Protein AF-C5K697-F1 (afdb_monomer_lite)

InterPro domains:
  IPR008979 Galactose-binding-like domain superfamily [SSF49785] (42-101)
  IPR010400 PITH domain [PF06201] (43-108)
  IPR010400 PITH domain [PS51532] (28-121)
  IPR037047 PITH domain superfamily [G3DSA:2.60.120.470] (13-121)

Foldseek 3Di:
DDDDDPVNVVVVVVVVVVVVVVVVVVVPPDDDDQQLDPPPLFWDPVPWAKPQWDPVWDGPNQVSHHPHPTDTDGDPDPDIDTGTDTPDDDDQPDDDDDDPDDDDPDPPPPPPDPDPDDDDD

pLDDT: mean 76.17, std 13.61, range [43.25, 93.19]

Secondary structure (DSSP, 8-state):
-----HHHHHHHHHHHHHHHHHHHHHTT------TTSTT---B-TTT-EEESB-TTS--HHHHHSTT------BSSSS--EEE--BSS-----------SSPPP--S-TTS----PPPPP-

Structure (mmCIF, N/CA/C/O backbone):
data_AF-C5K697-F1
#
_entry.id   AF-C5K697-F1
#
loop_
_atom_site.group_PDB
_atom_site.id
_atom_site.type_symbol
_atom_site.label_atom_id
_atom_site.label_alt_id
_atom_site.label_comp_id
_atom_site.label_asym_id
_atom_site.label_entity_id
_atom_site.label_seq_id
_atom_site.pdbx_PDB_ins_code
_atom_site.Cartn_x
_atom_site.Cartn_y
_atom_site.Cartn_z
_atom_site.occupancy
_atom_site.B_iso_or_equiv
_atom_site.auth_seq_id
_atom_site.auth_comp_id
_atom_site.auth_asym_id
_atom_site.auth_atom_id
_atom_site.pdbx_PDB_model_num
ATOM 1 N N . MET A 1 1 ? -41.228 -6.875 58.361 1.00 43.25 1 MET A N 1
ATOM 2 C CA . MET A 1 1 ? -41.147 -5.697 57.470 1.00 43.25 1 MET A CA 1
ATOM 3 C C . MET A 1 1 ? -39.681 -5.432 57.186 1.00 43.25 1 MET A C 1
ATOM 5 O O . MET A 1 1 ? -38.963 -5.053 58.100 1.00 43.25 1 MET A O 1
ATOM 9 N N . GLN A 1 2 ? -39.215 -5.727 55.973 1.00 47.44 2 GLN A N 1
ATOM 10 C CA . GLN A 1 2 ? -37.829 -5.485 55.565 1.00 47.44 2 GLN A CA 1
ATOM 11 C C . GLN A 1 2 ? -37.759 -4.080 54.965 1.00 47.44 2 GLN A C 1
ATOM 13 O O . GLN A 1 2 ? -38.266 -3.833 53.874 1.00 47.44 2 GLN A O 1
ATOM 18 N N . VAL A 1 3 ? -37.213 -3.144 55.739 1.00 57.19 3 VAL A N 1
ATOM 19 C CA . VAL A 1 3 ? -36.993 -1.756 55.326 1.00 57.19 3 VAL A CA 1
ATOM 20 C C . VAL A 1 3 ? -35.789 -1.763 54.390 1.00 57.19 3 VAL A C 1
ATOM 22 O O . VAL A 1 3 ? -34.644 -1.818 54.836 1.00 57.19 3 VAL A O 1
ATOM 25 N N . ASN A 1 4 ? -36.055 -1.814 53.084 1.00 56.19 4 ASN A N 1
ATOM 26 C CA . ASN A 1 4 ? -35.008 -1.716 52.078 1.00 56.19 4 ASN A CA 1
ATOM 27 C C . ASN A 1 4 ? -34.427 -0.304 52.117 1.00 56.19 4 ASN A C 1
ATOM 29 O O . ASN A 1 4 ? -35.090 0.695 51.851 1.00 56.19 4 ASN A O 1
ATOM 33 N N . THR A 1 5 ? -33.172 -0.280 52.530 1.00 61.25 5 THR A N 1
ATOM 34 C CA . THR A 1 5 ? -32.327 0.861 52.821 1.00 61.25 5 THR A CA 1
ATOM 35 C C . THR A 1 5 ? -32.046 1.669 51.558 1.00 61.25 5 THR A C 1
ATOM 37 O O . THR A 1 5 ? -31.623 1.126 50.540 1.00 61.25 5 THR A O 1
ATOM 40 N N . GLU A 1 6 ? -32.195 2.990 51.630 1.00 59.69 6 GLU A N 1
ATOM 41 C CA . GLU A 1 6 ? -31.763 3.936 50.586 1.00 59.69 6 GLU A CA 1
ATOM 42 C C . GLU A 1 6 ? -30.299 3.698 50.160 1.00 59.69 6 GLU A C 1
ATOM 44 O O . GLU A 1 6 ? -29.931 3.876 48.997 1.00 59.69 6 GLU A O 1
ATOM 49 N N . ALA A 1 7 ? -29.476 3.179 51.078 1.00 64.94 7 ALA A N 1
ATOM 50 C CA . ALA A 1 7 ? -28.119 2.709 50.818 1.00 64.94 7 ALA A CA 1
ATOM 51 C C . ALA A 1 7 ? -28.040 1.573 49.775 1.00 64.94 7 ALA A C 1
ATOM 53 O O . ALA A 1 7 ? -27.124 1.563 48.952 1.00 64.94 7 ALA A O 1
ATOM 54 N N . SER A 1 8 ? -29.000 0.640 49.765 1.00 73.88 8 SER A N 1
ATOM 55 C CA . SER A 1 8 ? -29.067 -0.447 48.780 1.00 73.88 8 SER A CA 1
ATOM 56 C C . SER A 1 8 ? -29.374 0.097 47.383 1.00 73.88 8 SER A C 1
ATOM 58 O O . SER A 1 8 ? -28.640 -0.185 46.435 1.00 73.88 8 SER A O 1
ATOM 60 N N . ASN A 1 9 ? -30.361 0.990 47.270 1.00 73.50 9 ASN A N 1
ATOM 61 C CA . ASN A 1 9 ? -30.714 1.638 46.002 1.00 73.50 9 ASN A CA 1
ATOM 62 C C . ASN A 1 9 ? -29.552 2.480 45.446 1.00 73.50 9 ASN A C 1
ATOM 64 O O . ASN A 1 9 ? -29.255 2.433 44.252 1.00 73.50 9 ASN A O 1
ATOM 68 N N . THR A 1 10 ? -28.841 3.192 46.324 1.00 76.38 10 THR A N 1
ATOM 69 C CA . THR A 1 10 ? -27.670 4.003 45.953 1.00 76.38 10 THR A CA 1
ATOM 70 C C . THR A 1 10 ? -26.500 3.133 45.479 1.00 76.38 10 THR A C 1
ATOM 72 O O . THR A 1 10 ? -25.815 3.483 44.516 1.00 76.38 10 THR A O 1
ATOM 75 N N . SER A 1 11 ? -26.288 1.973 46.110 1.00 77.81 11 SER A N 1
ATOM 76 C CA . SER A 1 11 ? -25.263 1.000 45.710 1.00 77.81 11 SER A CA 1
ATOM 77 C C . SER A 1 11 ? -25.550 0.407 44.328 1.00 77.81 11 SER A C 1
ATOM 79 O O . SER A 1 11 ? -24.679 0.413 43.457 1.00 77.81 11 SER A O 1
ATOM 81 N N . VAL A 1 12 ? -26.798 -0.010 44.084 1.00 80.88 12 VAL A N 1
ATOM 82 C CA . VAL A 1 12 ? -27.231 -0.562 42.791 1.00 80.88 12 VAL A CA 1
ATOM 83 C C . VAL A 1 12 ? -27.091 0.478 41.677 1.00 80.88 12 VAL A C 1
ATOM 85 O O . VAL A 1 12 ? -26.567 0.172 40.604 1.00 80.88 12 VAL A O 1
ATOM 88 N N . MET A 1 13 ? -27.478 1.732 41.935 1.00 81.25 13 MET A N 1
ATOM 89 C CA . MET A 1 13 ? -27.354 2.811 40.953 1.00 81.25 13 MET A CA 1
ATOM 90 C C . MET A 1 13 ? -25.885 3.152 40.651 1.00 81.25 13 MET A C 1
ATOM 92 O O . MET A 1 13 ? -25.514 3.325 39.488 1.00 81.25 13 MET A O 1
ATOM 96 N N . ARG A 1 14 ? -25.019 3.174 41.675 1.00 80.31 14 ARG A N 1
ATOM 97 C CA . ARG A 1 14 ? -23.571 3.382 41.509 1.00 80.31 14 ARG A CA 1
ATOM 98 C C . ARG A 1 14 ? -22.934 2.255 40.693 1.00 80.31 14 ARG A C 1
ATOM 100 O O . ARG A 1 14 ? -22.160 2.527 39.777 1.00 80.31 14 ARG A O 1
ATOM 107 N N . GLN A 1 15 ? -23.290 1.003 40.977 1.00 80.06 15 GLN A N 1
ATOM 108 C CA . GLN A 1 15 ? -22.782 -0.161 40.252 1.00 80.06 15 GLN A CA 1
ATOM 109 C C . GLN A 1 15 ? -23.245 -0.172 38.788 1.00 80.06 15 GLN A C 1
ATOM 111 O O . GLN A 1 15 ? -22.459 -0.480 37.893 1.00 80.06 15 GLN A O 1
ATOM 116 N N . HIS A 1 16 ? -24.492 0.221 38.523 1.00 81.25 16 HIS A N 1
ATOM 117 C CA . HIS A 1 16 ? -25.021 0.348 37.168 1.00 81.25 16 HIS A CA 1
ATOM 118 C C . HIS A 1 16 ? -24.329 1.465 36.366 1.00 81.25 16 HIS A C 1
ATOM 120 O O . HIS A 1 16 ? -23.985 1.255 35.203 1.00 81.25 16 HIS A O 1
ATOM 126 N N . ASN A 1 17 ? -24.049 2.617 36.986 1.00 77.88 17 ASN A N 1
ATOM 127 C CA . ASN A 1 17 ? -23.321 3.710 36.332 1.00 77.88 17 ASN A CA 1
ATOM 128 C C . ASN A 1 17 ? -21.870 3.333 36.005 1.00 77.88 17 ASN A C 1
ATOM 130 O O . ASN A 1 17 ? -21.424 3.562 34.883 1.00 77.88 17 ASN A O 1
ATOM 134 N N . LEU A 1 18 ? -21.166 2.671 36.930 1.00 75.94 18 LEU A N 1
ATOM 135 C CA . LEU A 1 18 ? -19.822 2.134 36.678 1.00 75.94 18 LEU A CA 1
ATOM 136 C C . LEU A 1 18 ? -19.818 1.116 35.529 1.00 75.94 18 LEU A C 1
ATOM 138 O O . LEU A 1 18 ? -18.893 1.087 34.720 1.00 75.94 18 LEU A O 1
ATOM 142 N N . LYS A 1 19 ? -20.864 0.286 35.429 1.00 72.94 19 LYS A N 1
ATOM 143 C CA . LYS A 1 19 ? -20.997 -0.700 34.352 1.00 72.94 19 LYS A CA 1
ATOM 144 C C . LYS A 1 19 ? -21.272 -0.034 33.000 1.00 72.94 19 LYS A C 1
ATOM 146 O O . LYS A 1 19 ? -20.667 -0.437 32.016 1.00 72.94 19 LYS A O 1
ATOM 151 N N . LYS A 1 20 ? -22.108 1.010 32.950 1.00 71.94 20 LYS A N 1
ATOM 152 C CA . LYS A 1 20 ? -22.321 1.815 31.733 1.00 71.94 20 LYS A CA 1
ATOM 153 C C . LYS A 1 20 ? -21.036 2.484 31.250 1.00 71.94 20 LYS A C 1
ATOM 155 O O . LYS A 1 20 ? -20.755 2.445 30.059 1.00 71.94 20 LYS A O 1
ATOM 160 N N . GLN A 1 21 ? -20.251 3.044 32.168 1.00 63.06 21 GLN A N 1
ATOM 161 C CA . GLN A 1 21 ? -18.995 3.709 31.827 1.00 63.06 21 GLN A CA 1
ATOM 162 C C . GLN A 1 21 ? -17.986 2.729 31.208 1.00 63.06 21 GLN A C 1
ATOM 164 O O . GLN A 1 21 ? -17.456 3.006 30.138 1.00 63.06 21 GLN A O 1
ATOM 169 N N . LYS A 1 22 ? -17.829 1.533 31.795 1.00 61.12 22 LYS A N 1
ATOM 170 C CA . LYS A 1 22 ? -16.969 0.469 31.244 1.00 61.12 22 LYS A CA 1
ATOM 171 C C . LYS A 1 22 ? -17.438 -0.070 29.889 1.00 61.12 22 LYS A C 1
ATOM 173 O O . LYS A 1 22 ? -16.613 -0.416 29.055 1.00 61.12 22 LYS A O 1
ATOM 178 N N . VAL A 1 23 ? -18.752 -0.155 29.670 1.00 59.56 23 VAL A N 1
ATOM 179 C CA . VAL A 1 23 ? -19.321 -0.604 28.385 1.00 59.56 23 VAL A CA 1
ATOM 180 C C . VAL A 1 23 ? -19.108 0.442 27.287 1.00 59.56 23 VAL A C 1
ATOM 182 O O . VAL A 1 23 ? -18.831 0.073 26.152 1.00 59.56 23 VAL A O 1
ATOM 185 N N . CYS A 1 24 ? -19.183 1.737 27.610 1.00 56.03 24 CYS A N 1
ATOM 186 C CA . CYS A 1 24 ? -18.818 2.797 26.666 1.00 56.03 24 CYS A CA 1
ATOM 187 C C . CYS A 1 24 ? -17.321 2.792 26.327 1.00 56.03 24 CYS A C 1
ATOM 189 O O . CYS A 1 24 ? -16.970 3.025 25.176 1.00 56.03 24 CYS A O 1
ATOM 191 N N . GLU A 1 25 ? -16.451 2.504 27.297 1.00 54.12 25 GLU A N 1
ATOM 192 C CA . GLU A 1 25 ? -15.000 2.423 27.078 1.00 54.12 25 GLU A CA 1
ATOM 193 C C . GLU A 1 25 ? -14.611 1.239 26.182 1.00 54.12 25 GLU A C 1
ATOM 195 O O . GLU A 1 25 ? -13.812 1.405 25.265 1.00 54.12 25 GLU A O 1
ATOM 200 N N . SER A 1 26 ? -15.223 0.063 26.373 1.00 50.91 26 SER A N 1
ATOM 201 C CA . SER A 1 26 ? -14.908 -1.114 25.547 1.00 50.91 26 SER A CA 1
ATOM 202 C C . SER A 1 26 ? -15.482 -1.043 24.126 1.00 50.91 26 SER A C 1
ATOM 204 O O . SER A 1 26 ? -15.081 -1.824 23.270 1.00 50.91 26 SER A O 1
ATOM 206 N N . ALA A 1 27 ? -16.434 -0.144 23.857 1.00 54.50 27 ALA A N 1
ATOM 207 C CA . ALA A 1 27 ? -16.992 0.061 22.518 1.00 54.50 27 ALA A CA 1
ATOM 208 C C . ALA A 1 27 ? -16.096 0.938 21.617 1.00 54.50 27 ALA A C 1
ATOM 210 O O . ALA A 1 27 ? -16.392 1.094 20.436 1.00 54.50 27 ALA A O 1
ATOM 211 N N . LEU A 1 28 ? -15.016 1.507 22.166 1.00 56.31 28 LEU A N 1
ATOM 212 C CA . LEU A 1 28 ? -14.078 2.404 21.480 1.00 56.31 28 LEU A CA 1
ATOM 213 C C . LEU A 1 28 ? -12.650 1.836 21.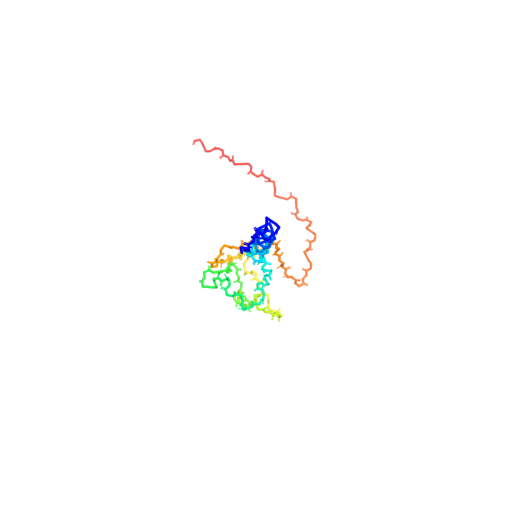439 1.00 56.31 28 LEU A C 1
ATOM 215 O O . LEU A 1 28 ? -11.680 2.596 21.362 1.00 56.31 28 LEU A O 1
ATOM 219 N N . GLU A 1 29 ? -12.497 0.510 21.500 1.00 57.09 29 GLU A N 1
ATOM 220 C CA . GLU A 1 29 ? -11.203 -0.130 21.263 1.00 57.09 29 GLU A CA 1
ATOM 221 C C . GLU A 1 29 ? -10.781 0.090 19.801 1.00 57.09 29 GLU A C 1
ATOM 223 O O . GLU A 1 29 ? -11.144 -0.653 18.890 1.00 57.09 29 GLU A O 1
ATOM 228 N N . HIS A 1 30 ? -10.013 1.155 19.571 1.00 62.88 30 HIS A N 1
ATOM 229 C CA . HIS A 1 30 ? -9.352 1.412 18.300 1.00 62.88 30 HIS A CA 1
ATOM 230 C C . HIS A 1 30 ? -8.245 0.375 18.122 1.00 62.88 30 HIS A C 1
ATOM 232 O O . HIS A 1 30 ? -7.191 0.451 18.753 1.00 62.88 30 HIS A O 1
ATOM 238 N N . LYS A 1 31 ? -8.495 -0.620 17.272 1.00 64.19 31 LYS A N 1
ATOM 239 C CA . LYS A 1 31 ? -7.486 -1.609 16.909 1.00 64.19 31 LYS A CA 1
ATOM 240 C C . LYS A 1 31 ? -6.591 -1.019 15.826 1.00 64.19 31 LYS A C 1
ATOM 242 O O . LYS A 1 31 ? -7.038 -0.798 14.704 1.00 64.19 31 LYS A O 1
ATOM 247 N N . GLU A 1 32 ? -5.334 -0.759 16.164 1.00 67.69 32 GLU A N 1
ATOM 248 C CA . GLU A 1 32 ? -4.319 -0.422 15.166 1.00 67.69 32 GLU A CA 1
ATOM 249 C C . GLU A 1 32 ? -4.029 -1.676 14.335 1.00 67.69 32 GLU A C 1
ATOM 251 O O . GLU A 1 32 ? -3.738 -2.744 14.880 1.00 67.69 32 GLU A O 1
ATOM 256 N N . VAL A 1 33 ? -4.186 -1.561 13.018 1.00 70.31 33 VAL A N 1
ATOM 257 C CA . VAL A 1 33 ? -4.005 -2.666 12.076 1.00 70.31 33 VAL A CA 1
ATOM 258 C C . VAL A 1 33 ? -2.930 -2.277 11.079 1.00 70.31 33 VAL A C 1
ATOM 260 O O . VAL A 1 33 ? -3.039 -1.250 10.412 1.00 70.31 33 VAL A O 1
ATOM 263 N N . ASP A 1 34 ? -1.904 -3.115 10.984 1.00 72.44 34 ASP A N 1
ATOM 264 C CA . ASP A 1 34 ? -0.890 -3.010 9.944 1.00 72.44 34 ASP A CA 1
ATOM 265 C C . ASP A 1 34 ? -1.438 -3.586 8.631 1.00 72.44 34 ASP A C 1
ATOM 267 O O . ASP A 1 34 ? -1.964 -4.703 8.594 1.00 72.44 34 ASP A O 1
ATOM 271 N N . LEU A 1 35 ? -1.333 -2.800 7.559 1.00 71.94 35 LEU A N 1
ATOM 272 C CA . LEU A 1 35 ? -1.794 -3.172 6.223 1.00 71.94 35 LEU A CA 1
ATOM 273 C C . LEU A 1 35 ? -0.867 -4.180 5.540 1.00 71.94 35 LEU A C 1
ATOM 275 O O . LEU A 1 35 ? -1.332 -4.874 4.643 1.00 71.94 35 LEU A O 1
ATOM 279 N N . SER A 1 36 ? 0.391 -4.293 5.986 1.00 67.69 36 SER A N 1
ATOM 280 C CA . SER A 1 36 ? 1.349 -5.292 5.487 1.00 67.69 36 SER A CA 1
ATOM 281 C C . SER A 1 36 ? 1.005 -6.726 5.914 1.00 67.69 36 SER A C 1
ATOM 283 O O . SER A 1 36 ? 1.629 -7.695 5.493 1.00 67.69 36 SER A O 1
ATOM 285 N N . CYS A 1 37 ? 0.005 -6.889 6.783 1.00 61.19 37 CYS A N 1
ATOM 286 C CA . CYS A 1 37 ? -0.508 -8.185 7.174 1.00 61.19 37 CYS A CA 1
ATOM 287 C C . CYS 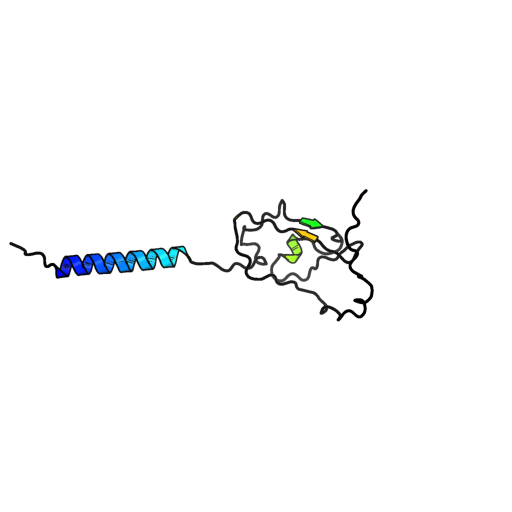A 1 37 ? -1.760 -8.487 6.339 1.00 61.19 37 CYS A C 1
ATOM 289 O O . CYS A 1 37 ? -2.851 -7.997 6.648 1.00 61.19 37 CYS A O 1
ATOM 291 N N . ASP A 1 38 ? -1.613 -9.350 5.326 1.00 54.66 38 ASP A N 1
ATOM 292 C CA . ASP A 1 38 ? -2.661 -9.891 4.427 1.00 54.66 38 ASP A CA 1
ATOM 293 C C . ASP A 1 38 ? -3.965 -10.350 5.126 1.00 54.66 38 ASP A C 1
ATOM 295 O O . ASP A 1 38 ? -4.990 -10.601 4.490 1.00 54.66 38 ASP A O 1
ATOM 299 N N . SER A 1 39 ? -3.958 -10.462 6.456 1.00 51.19 39 SER A N 1
ATOM 300 C CA . SER A 1 39 ? -5.084 -10.882 7.287 1.00 51.19 39 SER A CA 1
ATOM 301 C C . SER A 1 39 ? -6.116 -9.793 7.610 1.00 51.19 39 SER A C 1
ATOM 303 O O . SER A 1 39 ? -7.154 -10.126 8.183 1.00 51.19 39 SER A O 1
ATOM 305 N N . SER A 1 40 ? -5.894 -8.515 7.271 1.00 62.00 40 SER A N 1
ATOM 306 C CA . SER A 1 40 ? -6.837 -7.473 7.712 1.00 62.00 40 SER A CA 1
ATOM 307 C C . SER A 1 40 ? -8.177 -7.504 6.974 1.00 62.00 40 SER A C 1
ATOM 309 O O . SER A 1 40 ? -9.185 -7.076 7.529 1.00 62.00 40 SER A O 1
ATOM 311 N N . GLY A 1 41 ? -8.218 -7.991 5.727 1.00 76.50 41 GLY A N 1
ATOM 312 C CA . GLY A 1 41 ? -9.431 -7.983 4.898 1.00 76.50 41 GLY A CA 1
ATOM 313 C C . GLY A 1 41 ? -10.032 -6.588 4.653 1.00 76.50 41 GLY A C 1
ATOM 314 O O . GLY A 1 41 ? -11.107 -6.501 4.054 1.00 76.50 41 GLY A O 1
ATOM 315 N N . LEU A 1 42 ? -9.349 -5.524 5.100 1.00 86.12 42 LEU A N 1
ATOM 316 C CA . LEU A 1 42 ? -9.802 -4.133 5.079 1.00 86.12 42 LEU A CA 1
ATOM 317 C C . LEU A 1 42 ? -9.648 -3.509 3.696 1.00 86.12 42 LEU A C 1
ATOM 319 O O . LEU A 1 42 ? -10.473 -2.689 3.301 1.00 86.12 42 LEU A O 1
ATOM 323 N N . LEU A 1 43 ? -8.606 -3.893 2.958 1.00 88.56 43 LEU A N 1
ATOM 324 C CA . LEU A 1 43 ? -8.364 -3.411 1.605 1.00 88.56 43 LEU A CA 1
ATOM 325 C C . LEU A 1 43 ? -9.178 -4.215 0.592 1.00 88.56 43 LEU A C 1
ATOM 327 O O . LEU A 1 43 ? -9.171 -5.449 0.574 1.00 88.56 43 LEU A O 1
ATOM 331 N N . ASP A 1 44 ? -9.861 -3.507 -0.301 1.00 90.56 44 ASP A N 1
ATOM 332 C CA . ASP A 1 44 ? -10.442 -4.109 -1.487 1.00 90.56 44 ASP A CA 1
ATOM 333 C C . ASP A 1 44 ? -9.417 -4.140 -2.624 1.00 90.56 44 ASP A C 1
ATOM 335 O O . ASP A 1 44 ? -9.295 -3.217 -3.434 1.00 90.56 44 ASP A O 1
ATOM 339 N N . MET A 1 45 ? -8.673 -5.243 -2.689 1.00 87.94 45 MET A N 1
ATOM 340 C CA . MET A 1 45 ? -7.642 -5.476 -3.704 1.00 87.94 45 MET A CA 1
ATOM 341 C C . MET A 1 45 ? -8.193 -5.578 -5.133 1.00 87.94 45 MET A C 1
ATOM 343 O O . MET A 1 45 ? -7.423 -5.505 -6.082 1.00 87.94 45 MET A O 1
ATOM 347 N N . ARG A 1 46 ? -9.513 -5.732 -5.319 1.00 89.25 46 ARG A N 1
ATOM 348 C CA . ARG A 1 46 ? -10.125 -5.807 -6.660 1.00 89.25 46 ARG A CA 1
ATOM 349 C C . ARG A 1 46 ? -10.160 -4.455 -7.366 1.00 89.25 46 ARG A C 1
ATOM 351 O O . ARG A 1 46 ? -10.209 -4.406 -8.590 1.00 89.25 46 ARG A O 1
ATOM 358 N N . ILE A 1 47 ? -10.195 -3.380 -6.585 1.00 91.38 47 ILE A N 1
ATOM 359 C CA . ILE A 1 47 ? -10.342 -1.996 -7.058 1.00 91.38 47 ILE A CA 1
ATOM 360 C C . ILE A 1 47 ? -9.162 -1.108 -6.654 1.00 91.38 47 ILE A C 1
ATOM 362 O O . ILE A 1 47 ? -9.052 0.022 -7.133 1.00 91.38 47 ILE A O 1
ATOM 366 N N . SER A 1 48 ? -8.301 -1.606 -5.765 1.00 91.88 48 SER A N 1
ATOM 367 C CA . SER A 1 48 ? -7.013 -0.995 -5.452 1.00 91.88 48 SER A CA 1
ATOM 368 C C . SER A 1 48 ? -6.030 -1.290 -6.580 1.00 91.88 48 SER A C 1
ATOM 370 O O . SER A 1 48 ? -5.985 -2.403 -7.099 1.00 91.88 48 SER A O 1
ATOM 372 N N . THR A 1 49 ? -5.268 -0.284 -6.991 1.00 93.19 49 THR A N 1
ATOM 373 C CA . THR A 1 49 ? -4.453 -0.340 -8.210 1.00 93.19 49 THR A CA 1
ATOM 374 C C . THR A 1 49 ? -3.190 0.484 -8.050 1.00 93.19 49 THR A C 1
ATOM 376 O O . THR A 1 49 ? -3.206 1.510 -7.370 1.00 93.19 49 THR A O 1
ATOM 379 N N . VAL A 1 50 ? -2.131 0.089 -8.752 1.00 92.56 50 VAL A N 1
ATOM 380 C CA . VAL A 1 50 ? -0.949 0.931 -8.952 1.00 92.56 50 VAL A CA 1
ATOM 381 C C . VAL A 1 50 ? -0.858 1.275 -10.428 1.00 92.56 50 VAL A C 1
ATOM 383 O O . VAL A 1 50 ? -0.975 0.393 -11.277 1.00 92.56 50 VAL A O 1
ATOM 386 N N . LEU A 1 51 ? -0.713 2.561 -10.724 1.00 92.00 51 LEU A N 1
ATOM 387 C CA . LEU A 1 51 ? -0.555 3.073 -12.078 1.00 92.00 51 LEU A CA 1
ATOM 388 C C . LEU A 1 51 ? 0.907 3.434 -12.318 1.00 92.00 51 LEU A C 1
ATOM 390 O O . LEU A 1 51 ? 1.626 3.778 -11.379 1.00 92.00 51 LEU A O 1
ATOM 394 N N . ASN A 1 52 ? 1.306 3.351 -13.587 1.00 92.44 52 ASN A N 1
ATOM 395 C CA . ASN A 1 52 ? 2.683 3.533 -14.043 1.00 92.44 52 ASN A CA 1
ATOM 396 C C . ASN A 1 52 ? 3.689 2.545 -13.420 1.00 92.44 52 ASN A C 1
ATOM 398 O O . ASN A 1 52 ? 4.881 2.812 -13.382 1.00 92.44 52 ASN A O 1
ATOM 402 N N . ALA A 1 53 ? 3.218 1.397 -12.926 1.00 92.12 53 ALA A N 1
ATOM 403 C CA . ALA A 1 53 ? 4.082 0.337 -12.421 1.00 92.12 53 ALA A CA 1
ATOM 404 C C . ALA A 1 53 ? 4.664 -0.489 -13.572 1.00 92.12 53 ALA A C 1
ATOM 406 O O . ALA A 1 53 ? 3.924 -0.960 -14.440 1.00 92.12 53 ALA A O 1
ATOM 407 N N . ASN A 1 54 ? 5.970 -0.733 -13.525 1.00 91.94 54 ASN A N 1
ATOM 408 C CA . ASN A 1 54 ? 6.644 -1.640 -14.433 1.00 91.94 54 ASN A CA 1
ATOM 409 C C . ASN A 1 54 ? 6.312 -3.102 -14.057 1.00 91.94 54 ASN A C 1
ATOM 411 O O . ASN A 1 54 ? 6.637 -3.549 -12.951 1.00 91.94 54 ASN A O 1
ATOM 415 N N . PRO A 1 55 ? 5.697 -3.881 -14.967 1.00 88.38 55 PRO A N 1
ATOM 416 C CA . PRO A 1 55 ? 5.232 -5.236 -14.677 1.00 88.38 55 PRO A CA 1
ATOM 417 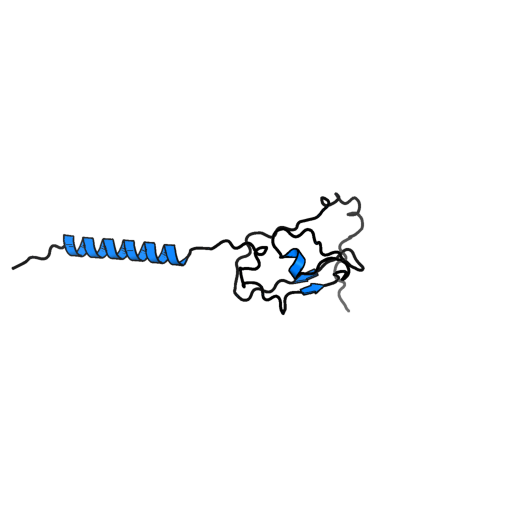C C . PRO A 1 55 ? 6.360 -6.263 -14.492 1.00 88.38 55 PRO A C 1
ATOM 419 O O . PRO A 1 55 ? 6.081 -7.389 -14.088 1.00 88.38 55 PRO A O 1
ATOM 422 N N . ALA A 1 56 ? 7.616 -5.918 -14.799 1.00 90.50 56 ALA A N 1
ATOM 423 C CA . ALA A 1 56 ? 8.764 -6.804 -14.614 1.00 90.50 56 ALA A CA 1
ATOM 424 C C . ALA A 1 56 ? 9.241 -6.898 -13.152 1.00 90.50 56 ALA A C 1
ATOM 426 O O . ALA A 1 56 ? 10.022 -7.794 -12.829 1.00 90.50 56 ALA A O 1
ATOM 427 N N . PHE A 1 57 ? 8.790 -5.985 -12.286 1.00 89.56 57 PHE A N 1
ATOM 428 C CA . PHE A 1 57 ? 9.168 -5.924 -10.873 1.00 89.56 57 PHE A CA 1
ATOM 429 C C . PHE A 1 57 ? 8.044 -6.492 -9.984 1.00 89.56 57 PHE A C 1
ATOM 431 O O . PHE A 1 57 ? 7.557 -7.599 -10.220 1.00 89.56 57 PHE A O 1
ATOM 438 N N . GLY A 1 58 ? 7.656 -5.784 -8.923 1.00 88.06 58 GLY A N 1
ATOM 439 C CA . GLY A 1 58 ? 6.573 -6.167 -8.022 1.00 88.06 58 GLY A CA 1
ATOM 440 C C . GLY A 1 58 ? 5.203 -5.635 -8.441 1.00 88.06 58 GLY A C 1
ATOM 441 O O . GLY A 1 58 ? 5.069 -4.679 -9.202 1.00 88.06 58 GLY A O 1
ATOM 442 N N . SER A 1 59 ? 4.165 -6.248 -7.882 1.00 89.62 59 SER A N 1
ATOM 443 C CA . SER A 1 59 ? 2.781 -5.779 -7.938 1.00 89.62 59 SER A CA 1
ATOM 444 C C . SER A 1 59 ? 2.329 -5.180 -6.600 1.00 89.62 59 SER A C 1
ATOM 446 O O . SER A 1 59 ? 3.017 -5.281 -5.586 1.00 89.62 59 SER A O 1
ATOM 448 N N . LEU A 1 60 ? 1.122 -4.602 -6.566 1.00 88.88 60 LEU A N 1
ATOM 449 C CA . LEU A 1 60 ? 0.513 -4.090 -5.331 1.00 88.88 60 LEU A CA 1
ATOM 450 C C . LEU A 1 60 ? 0.403 -5.156 -4.228 1.00 88.88 60 LEU A C 1
ATOM 452 O O . LEU A 1 60 ? 0.577 -4.852 -3.055 1.00 88.88 60 LEU A O 1
ATOM 456 N N . VAL A 1 61 ? 0.098 -6.399 -4.607 1.00 88.12 61 VAL A N 1
ATOM 457 C CA . VAL A 1 61 ? -0.001 -7.519 -3.659 1.00 88.12 61 VAL A CA 1
ATOM 458 C C . VAL A 1 61 ? 1.372 -7.827 -3.075 1.00 88.12 61 VAL A C 1
ATOM 460 O O . VAL A 1 61 ? 1.496 -8.065 -1.881 1.00 88.12 61 VAL A O 1
ATOM 463 N N . ASP A 1 62 ? 2.409 -7.772 -3.911 1.00 88.12 62 ASP A N 1
ATOM 464 C CA . ASP A 1 62 ? 3.767 -8.085 -3.490 1.00 88.12 62 ASP A CA 1
ATOM 465 C C . ASP A 1 62 ? 4.299 -7.090 -2.459 1.00 88.12 62 ASP A C 1
ATOM 467 O O . ASP A 1 62 ? 4.968 -7.527 -1.533 1.00 88.12 62 ASP A O 1
ATOM 471 N N . ILE A 1 63 ? 4.000 -5.791 -2.588 1.00 87.12 63 ILE A N 1
ATOM 472 C CA . ILE A 1 63 ? 4.473 -4.757 -1.643 1.00 87.12 63 ILE A CA 1
ATOM 473 C C . ILE A 1 63 ? 3.652 -4.673 -0.352 1.00 87.12 63 ILE A C 1
ATOM 475 O O . ILE A 1 63 ? 4.108 -4.095 0.630 1.00 87.12 63 ILE A O 1
ATOM 479 N N . LEU A 1 64 ? 2.436 -5.225 -0.351 1.00 86.31 64 LEU A N 1
ATOM 480 C CA . LEU A 1 64 ? 1.590 -5.324 0.840 1.00 86.31 64 LEU A CA 1
ATOM 481 C C . LEU A 1 64 ? 1.782 -6.650 1.584 1.00 86.31 64 LEU A C 1
ATOM 483 O O . LEU A 1 64 ? 1.243 -6.808 2.673 1.00 86.31 64 LEU A O 1
ATOM 487 N N . ALA A 1 65 ? 2.546 -7.590 1.027 1.00 83.06 65 ALA A N 1
ATOM 488 C CA . ALA A 1 65 ? 2.870 -8.835 1.701 1.00 83.06 65 ALA A CA 1
ATOM 489 C C . ALA A 1 65 ? 3.884 -8.596 2.840 1.00 83.06 65 ALA A C 1
ATOM 491 O O . ALA A 1 65 ? 4.814 -7.793 2.697 1.00 83.06 65 ALA A O 1
ATOM 492 N N . PRO A 1 66 ? 3.765 -9.319 3.965 1.00 78.75 66 PRO A N 1
ATOM 493 C CA . PRO A 1 66 ? 4.684 -9.157 5.081 1.00 78.75 66 PRO A CA 1
ATOM 494 C C . PRO A 1 66 ? 6.079 -9.677 4.704 1.00 78.75 66 PRO A C 1
ATOM 496 O O . PRO A 1 66 ? 6.210 -10.800 4.219 1.00 78.75 66 PRO A O 1
ATOM 499 N N . ASN A 1 67 ? 7.124 -8.897 5.004 1.00 72.88 67 ASN A N 1
ATOM 500 C CA . ASN A 1 67 ? 8.535 -9.229 4.730 1.00 72.88 67 ASN A CA 1
ATOM 501 C C . ASN A 1 67 ? 8.831 -9.520 3.246 1.00 72.88 67 ASN A C 1
ATOM 503 O O . ASN A 1 67 ? 9.435 -10.537 2.908 1.00 72.88 67 ASN A O 1
ATOM 507 N N . THR A 1 68 ? 8.369 -8.642 2.360 1.00 78.31 68 THR A N 1
ATOM 508 C CA . THR A 1 68 ? 8.631 -8.729 0.921 1.00 78.31 68 THR A CA 1
ATOM 509 C C . THR A 1 68 ? 9.938 -8.030 0.535 1.00 78.31 68 THR A C 1
ATOM 511 O O . THR A 1 68 ? 10.185 -6.903 0.956 1.00 78.31 68 THR A O 1
ATOM 514 N N . ASP A 1 69 ? 10.743 -8.680 -0.307 1.00 83.25 69 ASP A N 1
ATOM 515 C CA . ASP A 1 69 ? 11.925 -8.075 -0.953 1.00 83.25 69 ASP A CA 1
ATOM 516 C C . ASP A 1 69 ? 11.578 -7.475 -2.329 1.00 83.25 69 ASP A C 1
ATOM 518 O O . ASP A 1 69 ? 12.452 -7.098 -3.109 1.00 83.25 69 ASP A O 1
ATOM 522 N N . LYS A 1 70 ? 10.289 -7.452 -2.687 1.00 86.25 70 LYS A N 1
ATOM 523 C CA . LYS A 1 70 ? 9.827 -6.927 -3.969 1.00 86.25 70 LYS A CA 1
ATOM 524 C C . LYS A 1 70 ? 9.456 -5.458 -3.830 1.00 86.25 70 LYS A C 1
ATOM 526 O O . LYS A 1 70 ? 8.727 -5.080 -2.919 1.00 86.25 70 LYS A O 1
ATOM 531 N N . ALA A 1 71 ? 9.872 -4.665 -4.809 1.00 88.81 71 ALA A N 1
ATOM 532 C CA . ALA A 1 71 ? 9.495 -3.267 -4.944 1.00 88.81 71 ALA A CA 1
ATOM 533 C C . ALA A 1 71 ? 8.628 -3.057 -6.188 1.00 88.81 71 ALA A C 1
ATOM 535 O O . ALA A 1 71 ? 8.756 -3.774 -7.185 1.00 88.81 71 ALA A O 1
ATOM 536 N N . VAL A 1 72 ? 7.759 -2.050 -6.139 1.00 90.75 72 VAL A N 1
ATOM 537 C CA . VAL A 1 72 ? 7.123 -1.519 -7.345 1.00 90.75 72 VAL A CA 1
ATOM 538 C C . VAL A 1 72 ? 7.997 -0.390 -7.872 1.00 90.75 72 VAL A C 1
ATOM 540 O O . VAL A 1 72 ? 8.333 0.532 -7.133 1.00 90.75 72 VAL A O 1
ATOM 543 N N . VAL A 1 73 ? 8.346 -0.474 -9.150 1.00 91.31 73 VAL A N 1
ATOM 544 C CA . VAL A 1 73 ? 9.187 0.502 -9.848 1.00 91.31 73 VAL A CA 1
ATOM 545 C C . VAL A 1 73 ? 8.346 1.163 -10.930 1.00 91.31 73 VAL A C 1
ATOM 547 O O . VAL A 1 73 ? 7.495 0.498 -11.527 1.00 91.31 73 VAL A O 1
ATOM 550 N N . SER A 1 74 ? 8.544 2.458 -11.163 1.00 91.12 74 SER A N 1
ATOM 551 C CA . SER A 1 74 ? 7.860 3.148 -12.251 1.00 91.12 74 SER A CA 1
ATOM 552 C C . SER A 1 74 ? 8.408 2.719 -13.619 1.00 91.12 74 SER A C 1
ATOM 554 O O . SER A 1 74 ? 9.570 2.333 -13.741 1.00 91.12 74 SER A O 1
ATOM 556 N N . ASP A 1 75 ? 7.560 2.708 -14.647 1.00 85.81 75 ASP A N 1
ATOM 557 C CA . ASP A 1 75 ? 7.953 2.242 -15.987 1.00 85.81 75 ASP A CA 1
ATOM 558 C C . ASP A 1 75 ? 8.558 3.353 -16.851 1.00 85.81 75 ASP A C 1
ATOM 560 O O . ASP A 1 75 ? 9.602 3.161 -17.474 1.00 85.81 75 ASP A O 1
ATOM 564 N N . ALA A 1 76 ? 7.905 4.518 -16.889 1.00 79.00 76 ALA A N 1
ATOM 565 C CA . ALA A 1 76 ? 8.217 5.560 -17.869 1.00 79.00 76 ALA A CA 1
ATOM 566 C C . ALA A 1 76 ? 8.652 6.903 -17.267 1.00 79.00 76 ALA A C 1
ATOM 568 O O . ALA A 1 76 ? 9.492 7.581 -17.853 1.00 79.00 76 ALA A O 1
ATOM 569 N N . ASP A 1 77 ? 8.083 7.299 -16.130 1.00 84.38 77 ASP A N 1
ATOM 570 C CA . ASP A 1 77 ? 8.372 8.575 -15.469 1.00 84.38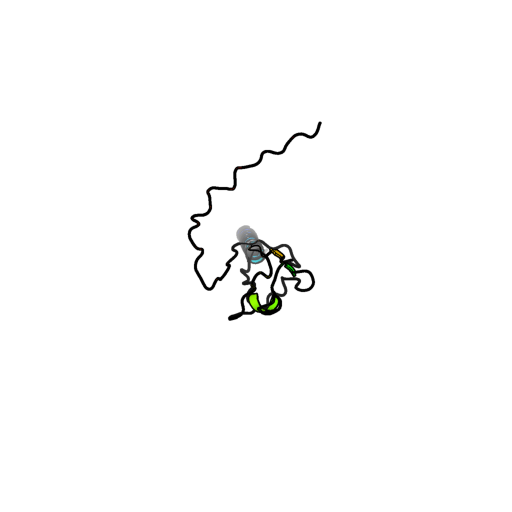 77 ASP A CA 1
ATOM 571 C C . ASP A 1 77 ? 8.631 8.369 -13.969 1.00 84.38 77 ASP A C 1
ATOM 573 O O . ASP A 1 77 ? 8.550 7.254 -13.453 1.00 84.38 77 ASP A O 1
ATOM 577 N N . GLU A 1 78 ? 8.981 9.435 -13.259 1.00 81.94 78 GLU A N 1
ATOM 578 C CA . GLU A 1 78 ? 9.312 9.394 -11.829 1.00 81.94 78 GLU A CA 1
ATOM 579 C C . GLU A 1 78 ? 8.070 9.258 -10.924 1.00 81.94 78 GLU A C 1
ATOM 581 O O . GLU A 1 78 ? 8.187 9.167 -9.702 1.00 81.94 78 GLU A O 1
ATOM 586 N N . GLN A 1 79 ? 6.862 9.236 -11.499 1.00 87.19 79 GLN A N 1
ATOM 587 C CA . GLN A 1 79 ? 5.603 9.273 -10.768 1.00 87.19 79 GLN A CA 1
ATOM 588 C C . GLN A 1 79 ? 4.932 7.900 -10.727 1.00 87.19 79 GLN A C 1
ATOM 590 O O . GLN A 1 79 ? 4.413 7.378 -11.713 1.00 87.19 79 GLN A O 1
ATOM 595 N N . LEU A 1 80 ? 4.837 7.333 -9.527 1.00 89.75 80 LEU A N 1
ATOM 596 C CA . LEU A 1 80 ? 4.037 6.143 -9.261 1.00 89.75 80 LEU A CA 1
ATOM 597 C C . LEU A 1 80 ? 2.751 6.538 -8.524 1.00 89.75 80 LEU A C 1
ATOM 599 O O . LEU A 1 80 ? 2.808 7.146 -7.454 1.00 89.75 80 LEU A O 1
ATOM 603 N N . LEU A 1 81 ? 1.579 6.162 -9.049 1.00 91.06 81 LEU A N 1
ATOM 604 C CA . LEU A 1 81 ? 0.306 6.431 -8.369 1.00 91.06 81 LEU A CA 1
ATOM 605 C C . LEU A 1 81 ? -0.237 5.159 -7.722 1.00 91.06 81 LEU A C 1
ATOM 607 O O . LEU A 1 81 ? -0.629 4.217 -8.410 1.00 91.06 81 LEU A O 1
ATOM 611 N N . ILE A 1 82 ? -0.331 5.166 -6.393 1.00 91.56 82 ILE A N 1
ATOM 612 C CA . ILE A 1 82 ? -0.882 4.062 -5.602 1.00 91.56 82 ILE A CA 1
ATOM 613 C C . ILE A 1 82 ? -2.283 4.441 -5.119 1.00 91.56 82 ILE A C 1
ATOM 615 O O . ILE A 1 82 ? -2.463 5.387 -4.354 1.00 91.56 82 ILE A O 1
ATOM 619 N N . LYS A 1 83 ? -3.289 3.668 -5.534 1.00 93.19 83 LYS A N 1
ATOM 620 C CA . LYS A 1 83 ? -4.673 3.803 -5.075 1.00 93.19 83 LYS A CA 1
ATOM 621 C C . LYS A 1 83 ? -5.044 2.621 -4.187 1.00 93.19 83 LYS A C 1
ATOM 623 O O . LYS A 1 83 ? -5.197 1.503 -4.674 1.00 93.19 83 LYS A O 1
ATOM 628 N N . LEU A 1 84 ? -5.278 2.897 -2.908 1.00 91.44 84 LEU A N 1
ATOM 629 C CA . LEU A 1 84 ? -5.797 1.936 -1.935 1.00 91.44 84 LEU A CA 1
ATOM 630 C C . LEU A 1 84 ? -7.261 2.247 -1.633 1.00 91.44 84 LEU A C 1
ATOM 632 O O . LEU A 1 84 ? -7.600 3.383 -1.308 1.00 91.44 84 LEU A O 1
ATOM 636 N N . THR A 1 85 ? -8.132 1.243 -1.736 1.00 92.06 85 THR A N 1
ATOM 6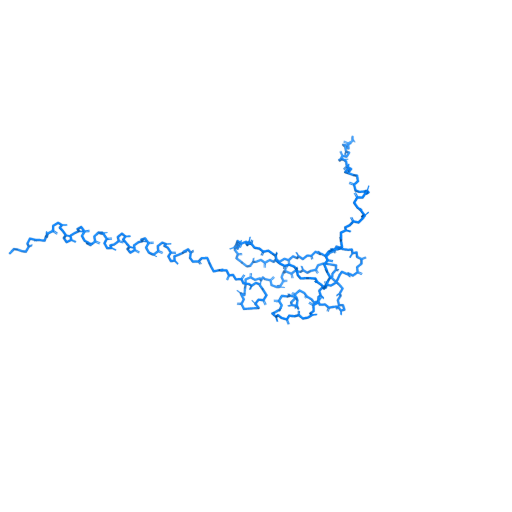37 C CA . THR A 1 85 ? -9.546 1.388 -1.374 1.00 92.06 85 THR A CA 1
ATOM 638 C C . THR A 1 85 ? -9.872 0.513 -0.178 1.00 92.06 85 THR A C 1
ATOM 640 O O . THR A 1 85 ? -9.691 -0.702 -0.223 1.00 92.06 85 THR A O 1
ATOM 643 N N . PHE A 1 86 ? -10.382 1.130 0.884 1.00 91.56 86 PHE A N 1
ATOM 644 C CA . PHE A 1 86 ? -10.835 0.432 2.081 1.00 91.56 86 PHE A CA 1
ATOM 645 C C . PHE A 1 86 ? -12.306 0.035 1.940 1.00 91.56 86 PHE A C 1
ATOM 647 O O . PHE A 1 86 ? -13.116 0.797 1.414 1.00 91.56 86 PHE A O 1
ATOM 654 N N . ARG A 1 87 ? -12.656 -1.162 2.415 1.00 89.75 87 ARG A N 1
ATOM 655 C CA . ARG A 1 87 ? -14.039 -1.671 2.438 1.00 89.75 87 ARG A CA 1
ATOM 656 C C . ARG A 1 87 ? -14.905 -0.980 3.482 1.00 89.75 87 ARG A C 1
ATOM 658 O O . ARG A 1 87 ? -16.124 -0.946 3.347 1.00 89.75 87 ARG A O 1
ATOM 665 N N . GLU A 1 88 ? -14.268 -0.446 4.512 1.00 88.44 88 GLU A N 1
ATOM 666 C CA . GLU A 1 88 ? -14.899 0.230 5.635 1.00 88.44 88 GLU A CA 1
ATOM 667 C C . GLU A 1 88 ? -14.239 1.593 5.849 1.00 88.44 88 GLU A C 1
ATOM 669 O O . GLU A 1 88 ? -13.128 1.848 5.376 1.00 88.44 88 GLU A O 1
ATOM 674 N N . LEU A 1 89 ? -14.928 2.486 6.560 1.00 87.56 89 LEU A N 1
ATOM 675 C CA . LEU A 1 89 ? -14.359 3.775 6.931 1.00 87.56 89 LEU A CA 1
ATOM 676 C C . LEU A 1 89 ? -13.252 3.550 7.967 1.00 87.56 89 LEU A C 1
ATOM 678 O O . LEU A 1 89 ? -13.516 3.065 9.065 1.00 87.56 89 LEU A O 1
ATOM 682 N N . VAL A 1 90 ? -12.027 3.935 7.622 1.00 85.56 90 VAL A N 1
ATOM 683 C CA . VAL A 1 90 ? -10.853 3.800 8.491 1.00 85.56 90 VAL A CA 1
ATOM 684 C C . VAL A 1 90 ? -10.258 5.162 8.820 1.00 85.56 90 VAL A C 1
ATOM 686 O O . VAL A 1 90 ? -10.371 6.115 8.048 1.00 85.56 90 VAL A O 1
ATOM 689 N N . HIS A 1 91 ? -9.579 5.240 9.961 1.00 85.31 91 HIS A N 1
ATOM 690 C CA . HIS A 1 91 ? -8.747 6.382 10.310 1.00 85.31 91 HIS A CA 1
ATOM 691 C C . HIS A 1 91 ? -7.282 6.049 10.016 1.00 85.31 91 HIS A C 1
ATOM 693 O O . HIS A 1 91 ? -6.700 5.167 10.649 1.00 85.31 91 HIS A O 1
ATOM 699 N N . VAL A 1 92 ? -6.682 6.746 9.051 1.00 85.88 92 VAL A N 1
ATOM 700 C CA . VAL A 1 92 ? -5.278 6.538 8.679 1.00 85.88 92 VAL A CA 1
ATOM 701 C C . VAL A 1 92 ? -4.390 7.301 9.657 1.00 85.88 92 VAL A C 1
ATOM 703 O O . VAL A 1 92 ? -4.356 8.528 9.649 1.00 85.88 92 VAL A O 1
ATOM 706 N N . LYS A 1 93 ? -3.679 6.568 10.519 1.00 86.44 93 LYS A N 1
ATOM 707 C CA . LYS A 1 93 ? -2.773 7.148 11.522 1.00 86.44 93 LYS A CA 1
ATOM 708 C C . LYS A 1 93 ? -1.403 7.499 10.940 1.00 86.44 93 LYS A C 1
ATOM 710 O O . LYS A 1 93 ? -0.852 8.549 11.250 1.00 86.44 93 LYS A O 1
ATOM 715 N N . SER A 1 94 ? -0.848 6.608 10.126 1.00 86.19 94 SER A N 1
ATOM 716 C CA . SER A 1 94 ? 0.483 6.750 9.538 1.00 86.19 94 SER A CA 1
ATOM 717 C C . SER A 1 94 ? 0.569 5.983 8.227 1.00 86.19 94 SER A C 1
ATOM 719 O O . SER A 1 94 ? -0.049 4.929 8.085 1.00 86.19 94 SER A O 1
ATOM 721 N N . ILE A 1 95 ? 1.376 6.496 7.302 1.00 86.00 95 ILE A N 1
ATOM 722 C CA . ILE A 1 95 ? 1.765 5.819 6.066 1.00 86.00 95 ILE A CA 1
ATOM 723 C C . ILE A 1 95 ? 3.283 5.675 6.111 1.00 86.00 95 ILE A C 1
ATOM 725 O O . ILE A 1 95 ? 3.982 6.646 6.397 1.00 86.00 95 ILE A O 1
ATOM 729 N N . VAL A 1 96 ? 3.778 4.465 5.863 1.00 85.94 96 VAL A N 1
ATOM 730 C CA . VAL A 1 96 ? 5.211 4.163 5.808 1.00 85.94 96 VAL A CA 1
ATOM 731 C C . VAL A 1 96 ? 5.525 3.669 4.406 1.00 85.94 96 VAL A C 1
ATOM 733 O O . VAL A 1 96 ? 4.860 2.764 3.909 1.00 85.94 96 VAL A O 1
ATOM 736 N N . ILE A 1 97 ? 6.522 4.282 3.775 1.00 85.62 97 ILE A N 1
ATOM 737 C CA . ILE A 1 97 ? 7.015 3.902 2.453 1.00 85.62 97 ILE A CA 1
ATOM 738 C C . ILE A 1 97 ? 8.467 3.469 2.634 1.00 85.62 97 ILE A C 1
ATOM 740 O O . ILE A 1 97 ? 9.280 4.235 3.149 1.00 85.62 97 ILE A O 1
ATOM 744 N N . GLY A 1 98 ? 8.765 2.226 2.261 1.00 85.44 98 GLY A N 1
ATOM 745 C CA . GLY A 1 98 ? 10.127 1.703 2.213 1.00 85.44 98 GLY A CA 1
ATOM 746 C C . GLY A 1 98 ? 10.749 1.956 0.843 1.00 85.44 98 GLY A C 1
ATOM 747 O O . GLY A 1 98 ? 10.072 1.818 -0.173 1.00 85.44 98 GLY A O 1
ATOM 748 N N . ALA A 1 99 ? 12.028 2.319 0.825 1.00 84.25 99 ALA A N 1
ATOM 749 C CA . ALA A 1 99 ? 12.832 2.454 -0.383 1.00 84.25 99 ALA A CA 1
ATOM 750 C C . ALA A 1 99 ? 14.248 1.930 -0.110 1.00 84.25 99 ALA A C 1
ATOM 752 O O . ALA A 1 99 ? 14.752 2.068 1.007 1.00 84.25 99 ALA A O 1
ATOM 753 N N . ASP A 1 100 ? 14.889 1.355 -1.129 1.00 83.00 100 ASP A N 1
ATOM 754 C CA . ASP A 1 100 ? 16.242 0.781 -1.019 1.00 83.00 100 ASP A CA 1
ATOM 755 C C . ASP A 1 100 ? 17.312 1.843 -0.749 1.00 83.00 100 ASP A C 1
ATOM 757 O O . ASP A 1 100 ? 18.351 1.585 -0.132 1.00 83.00 100 ASP A O 1
ATOM 761 N N . HIS A 1 101 ? 17.049 3.060 -1.213 1.00 81.31 101 HIS A N 1
ATOM 762 C CA . HIS A 1 101 ? 17.920 4.203 -1.038 1.00 81.31 101 HIS A CA 1
ATOM 763 C C . HIS A 1 101 ? 17.158 5.344 -0.368 1.00 81.31 101 HIS A C 1
ATOM 765 O O . HIS A 1 101 ? 15.967 5.532 -0.631 1.00 81.31 101 HIS A O 1
ATOM 771 N N . PRO A 1 102 ? 17.827 6.113 0.509 1.00 80.88 102 PRO A N 1
ATOM 772 C CA . PRO A 1 102 ? 17.230 7.318 1.056 1.00 80.88 102 PRO A CA 1
ATOM 773 C C . PRO A 1 102 ? 16.914 8.301 -0.082 1.00 80.88 102 PRO A C 1
ATOM 775 O O . PRO A 1 102 ? 17.615 8.295 -1.099 1.00 80.88 102 PRO A O 1
ATOM 778 N N . PRO A 1 103 ? 15.896 9.163 0.086 1.00 79.38 103 PRO A N 1
ATOM 779 C CA . PRO A 1 103 ? 15.640 10.231 -0.869 1.00 79.38 103 PRO A CA 1
ATOM 780 C C . PRO A 1 103 ? 16.911 11.069 -1.032 1.00 79.38 103 PRO A C 1
ATOM 782 O O . PRO A 1 103 ? 17.544 11.452 -0.044 1.00 79.38 103 PRO A O 1
ATOM 785 N N . GLN A 1 104 ? 17.307 11.314 -2.279 1.00 78.44 104 GLN A N 1
ATOM 786 C CA . GLN A 1 104 ? 18.406 12.222 -2.570 1.00 78.44 104 GLN A CA 1
ATOM 787 C C . GLN A 1 104 ? 17.932 13.646 -2.277 1.00 78.44 104 GLN A C 1
ATOM 789 O O . GLN A 1 104 ? 16.824 14.027 -2.651 1.00 78.44 104 GLN A O 1
ATOM 794 N N . SER A 1 105 ? 18.744 14.416 -1.557 1.00 69.25 105 SER A N 1
ATOM 795 C CA . SER A 1 105 ? 18.503 15.844 -1.365 1.00 69.25 105 SER A CA 1
ATOM 796 C C . SER A 1 105 ? 18.557 16.506 -2.742 1.00 69.25 105 SER A C 1
ATOM 798 O O . SER A 1 105 ? 19.618 16.494 -3.361 1.00 69.25 105 SER A O 1
ATOM 80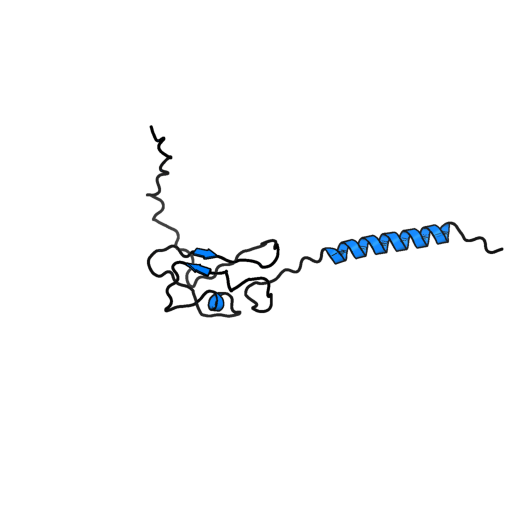0 N N . GLY A 1 106 ? 17.424 17.001 -3.242 1.00 58.78 106 GLY A N 1
ATOM 801 C CA . GLY A 1 106 ? 17.337 17.586 -4.578 1.00 58.78 106 GLY A CA 1
ATOM 802 C C . GLY A 1 106 ? 18.272 18.785 -4.734 1.00 58.78 106 GLY A C 1
ATOM 803 O O . GLY A 1 106 ? 18.237 19.709 -3.924 1.00 58.78 106 GLY A O 1
ATOM 804 N N . GLU A 1 107 ? 19.096 18.767 -5.779 1.00 57.91 107 GLU A N 1
ATOM 805 C CA . GLU A 1 107 ? 19.718 19.972 -6.347 1.00 57.91 107 GLU A CA 1
ATOM 806 C C . GLU A 1 107 ? 18.858 20.549 -7.500 1.00 57.91 107 GLU A C 1
ATOM 808 O O . GLU A 1 107 ? 19.275 21.504 -8.143 1.00 57.91 107 GLU A O 1
ATOM 813 N N . ASP A 1 108 ? 17.641 20.026 -7.722 1.00 57.00 108 ASP A N 1
ATOM 814 C CA . ASP A 1 108 ? 16.782 20.341 -8.882 1.00 57.00 108 ASP A CA 1
ATOM 815 C C . ASP A 1 108 ? 15.542 21.217 -8.563 1.00 57.00 108 ASP A C 1
ATOM 817 O O . ASP A 1 108 ? 14.650 21.367 -9.395 1.00 57.00 108 ASP A O 1
ATOM 821 N N . ASP A 1 109 ? 15.476 21.860 -7.391 1.00 54.06 109 ASP A N 1
ATOM 822 C CA . ASP A 1 109 ? 14.369 22.765 -7.004 1.00 54.06 109 ASP A CA 1
ATOM 823 C C . ASP A 1 109 ? 14.493 24.197 -7.600 1.00 54.06 109 ASP A C 1
ATOM 825 O O . ASP A 1 109 ? 14.004 25.162 -7.006 1.00 54.06 109 ASP A O 1
ATOM 829 N N . GLU A 1 110 ? 15.157 24.395 -8.748 1.00 53.59 110 GLU A N 1
ATOM 830 C CA . GLU A 1 110 ? 15.299 25.738 -9.356 1.00 53.59 110 GLU A CA 1
ATOM 831 C C . GLU A 1 110 ? 14.300 26.069 -10.487 1.00 53.59 110 GLU A C 1
ATOM 833 O O . GLU A 1 110 ? 14.164 27.250 -10.804 1.00 53.59 110 GLU A O 1
ATOM 838 N N . ASP A 1 111 ? 13.518 25.121 -11.027 1.00 52.91 111 ASP A N 1
ATOM 839 C CA . ASP A 1 111 ? 12.724 25.381 -12.252 1.00 52.91 111 ASP A CA 1
ATOM 840 C C . ASP A 1 111 ? 11.188 25.225 -12.165 1.00 52.91 111 ASP A C 1
ATOM 842 O O . ASP A 1 111 ? 10.498 25.493 -13.151 1.00 52.91 111 ASP A O 1
ATOM 846 N N . ASP A 1 112 ? 10.593 24.935 -11.002 1.00 56.12 112 ASP A N 1
ATOM 847 C CA . ASP A 1 112 ? 9.125 24.975 -10.848 1.00 56.12 112 ASP A CA 1
ATOM 848 C C . ASP A 1 112 ? 8.630 26.372 -10.431 1.00 56.12 112 ASP A C 1
ATOM 850 O O . ASP A 1 112 ? 8.043 26.606 -9.368 1.00 56.12 112 ASP A O 1
ATOM 854 N N . ALA A 1 113 ? 8.845 27.351 -11.314 1.00 57.34 113 ALA A N 1
ATOM 855 C CA . ALA A 1 113 ? 8.201 28.652 -11.203 1.00 57.34 113 ALA A CA 1
ATOM 856 C C . ALA A 1 113 ? 6.672 28.478 -11.288 1.00 57.34 113 ALA A C 1
ATOM 858 O O . ALA A 1 113 ? 6.118 28.162 -12.344 1.00 57.34 113 ALA A O 1
ATOM 859 N N . TYR A 1 114 ? 5.982 28.718 -10.167 1.00 62.72 114 TYR A N 1
ATOM 860 C CA . TYR A 1 114 ? 4.520 28.719 -10.063 1.00 62.72 114 TYR A CA 1
ATOM 861 C C . TYR A 1 114 ? 3.880 29.493 -11.228 1.00 62.72 114 TYR A C 1
ATOM 863 O O . TYR A 1 114 ? 3.876 30.727 -11.265 1.00 62.72 114 TYR A O 1
ATOM 871 N N . SER A 1 115 ? 3.318 28.762 -12.189 1.00 68.19 115 SER A N 1
ATOM 872 C CA . SER A 1 115 ? 2.592 29.346 -13.313 1.00 68.19 115 SER A CA 1
ATOM 873 C C . SER A 1 115 ? 1.164 29.647 -12.868 1.00 68.19 115 SER A C 1
ATOM 875 O O . SER A 1 115 ? 0.329 28.750 -12.751 1.00 68.19 115 SER A O 1
ATOM 877 N N . ALA A 1 116 ? 0.879 30.918 -12.576 1.00 71.75 116 ALA A N 1
ATOM 878 C CA . ALA A 1 116 ? -0.461 31.350 -12.194 1.00 71.75 116 ALA A CA 1
ATOM 879 C C . ALA A 1 116 ? -1.481 31.056 -13.319 1.00 71.75 116 ALA A C 1
ATOM 881 O O . ALA A 1 116 ? -1.162 31.228 -14.500 1.00 71.75 116 ALA A O 1
ATOM 882 N N . PRO A 1 117 ? -2.721 30.650 -12.988 1.00 68.88 117 PRO A N 1
ATOM 883 C CA . PRO A 1 117 ? -3.729 30.327 -13.994 1.00 68.88 117 PRO A CA 1
ATOM 884 C C . PRO A 1 117 ? -4.084 31.566 -14.833 1.00 68.88 117 PRO A C 1
ATOM 886 O O . PRO A 1 117 ? -4.492 32.597 -14.296 1.00 68.88 117 PRO A O 1
ATOM 889 N N . MET A 1 118 ? -3.953 31.472 -16.161 1.00 68.44 118 MET A N 1
ATOM 890 C CA . MET A 1 118 ? -4.387 32.534 -17.075 1.00 68.44 118 MET A CA 1
ATOM 891 C C . MET A 1 118 ? -5.915 32.562 -17.187 1.00 68.44 118 MET A C 1
ATOM 893 O O . MET A 1 118 ? -6.552 31.546 -17.465 1.00 68.44 118 MET A O 1
ATOM 897 N N . ALA A 1 119 ? -6.506 33.747 -17.025 1.00 62.56 119 ALA A N 1
ATOM 898 C CA . ALA A 1 119 ? -7.917 33.967 -17.318 1.00 62.56 119 ALA A CA 1
ATOM 899 C C . ALA A 1 119 ? -8.160 33.881 -18.833 1.00 62.56 119 ALA A C 1
ATOM 901 O O . ALA A 1 119 ? -7.554 34.619 -19.615 1.00 62.56 119 ALA A O 1
ATOM 902 N N . VAL A 1 120 ? -9.062 32.990 -19.240 1.00 60.38 120 VAL A N 1
ATOM 903 C CA . VAL A 1 120 ? -9.554 32.898 -20.619 1.00 60.38 120 VAL A CA 1
ATOM 904 C C . VAL A 1 120 ? -10.472 34.101 -20.880 1.00 60.38 120 VAL A C 1
ATOM 906 O O . VAL A 1 120 ? -11.366 34.365 -20.075 1.00 60.38 120 VAL A O 1
ATOM 909 N N . LYS A 1 121 ? -10.219 34.851 -21.959 1.00 54.19 121 LYS A N 1
ATOM 910 C CA . LYS A 1 121 ? -11.096 35.933 -22.441 1.00 54.19 121 LYS A CA 1
ATOM 911 C C . LYS A 1 121 ? -12.214 35.393 -23.319 1.00 54.19 121 LYS A C 1
ATOM 913 O O . LYS A 1 121 ? -11.922 34.474 -24.115 1.00 54.19 121 LYS A O 1
#

Radius of gyration: 27.13 Å; chains: 1; bounding box: 61×47×80 Å

Organism: Perkinsus marinus (strain ATCC 50983 / TXsc) (NCBI:txid423536)

Sequence (121 aa):
MQVNTEASNTSVMRQHNLKKQKVCESALEHKEVDLSCDSSGLLDMRISTVLNANPAFGSLVDILAPNTDKAVVSDADEQLLIKLTFRELVHVKSIVIGADHPPQSGEDDEDDAYSAPMAVK